Protein AF-A0A258X6W7-F1 (afdb_monomer_lite)

Sequence (99 aa):
MDLGSGTAFSIHCPAMLDLRAEVAEHFHGMLTAQDRGKPRLHVTVQNKVRRAESIALQQRLAAEFYPREFAFAGLALHHYRGGPWEDAGRWAFRGKRKA

pLDDT: mean 94.17, std 6.63, range [58.47, 98.12]

Structure (mmCIF, N/CA/C/O backbone):
data_AF-A0A258X6W7-F1
#
_entry.id   AF-A0A258X6W7-F1
#
loop_
_atom_site.group_PDB
_atom_site.id
_atom_site.type_symbol
_atom_site.label_atom_id
_atom_site.label_alt_id
_atom_site.label_comp_id
_atom_site.label_as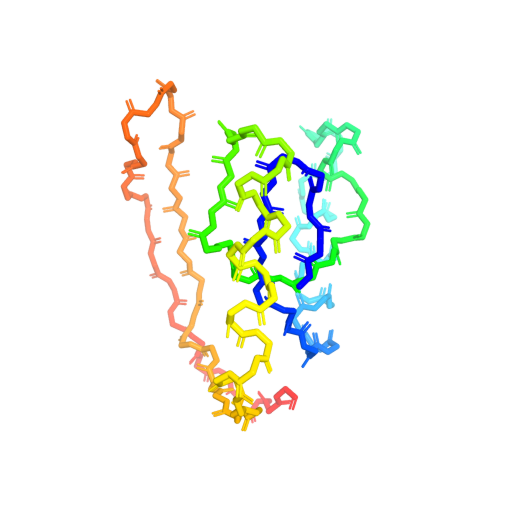ym_id
_atom_site.label_entity_id
_atom_site.label_seq_id
_atom_site.pdbx_PDB_ins_code
_atom_site.Cartn_x
_atom_site.Cartn_y
_atom_site.Cartn_z
_atom_site.occupancy
_atom_site.B_iso_or_equiv
_atom_site.auth_seq_id
_atom_site.auth_comp_id
_atom_site.auth_asym_id
_atom_site.auth_atom_id
_atom_site.pdbx_PDB_model_num
ATOM 1 N N . MET A 1 1 ? -2.128 -3.893 -12.302 1.00 93.75 1 MET A N 1
ATOM 2 C CA . MET A 1 1 ? -2.334 -2.434 -12.204 1.00 93.75 1 MET A CA 1
ATOM 3 C C . MET A 1 1 ? -1.051 -1.743 -12.599 1.00 93.75 1 MET A C 1
ATOM 5 O O . MET A 1 1 ? -0.017 -2.029 -12.014 1.00 93.75 1 MET A O 1
ATOM 9 N N . ASP A 1 2 ? -1.144 -0.853 -13.578 1.00 94.69 2 ASP A N 1
ATOM 10 C CA . ASP A 1 2 ? -0.012 -0.074 -14.066 1.00 94.69 2 ASP A CA 1
ATOM 11 C C . ASP A 1 2 ? 0.286 1.116 -13.138 1.00 94.69 2 ASP A C 1
ATOM 13 O O . ASP A 1 2 ? -0.629 1.880 -12.800 1.00 94.69 2 ASP A O 1
ATOM 17 N N . LEU A 1 3 ? 1.551 1.251 -12.727 1.00 95.56 3 LEU A N 1
ATOM 18 C CA . LEU A 1 3 ? 2.075 2.361 -11.922 1.00 95.56 3 LEU A CA 1
ATOM 19 C C . LEU A 1 3 ? 3.056 3.254 -12.714 1.00 95.56 3 LEU A C 1
ATOM 21 O O . LEU A 1 3 ? 3.759 4.072 -12.128 1.00 95.56 3 LEU A O 1
ATOM 25 N N . GLY A 1 4 ? 3.160 3.080 -14.035 1.00 95.31 4 GLY A N 1
ATOM 26 C CA . GLY A 1 4 ? 4.155 3.731 -14.888 1.00 95.31 4 GLY A CA 1
ATOM 27 C C . GLY A 1 4 ? 5.497 2.999 -14.826 1.00 95.31 4 GLY A C 1
ATOM 28 O O . GLY A 1 4 ? 5.774 2.116 -15.642 1.00 95.31 4 GLY A O 1
ATOM 29 N N . SER A 1 5 ? 6.323 3.319 -13.829 1.00 96.38 5 SER A N 1
ATOM 30 C CA . SER A 1 5 ? 7.623 2.672 -13.564 1.00 96.38 5 SER A CA 1
ATOM 31 C C . SER A 1 5 ? 7.518 1.471 -12.610 1.00 96.38 5 SER A C 1
ATOM 33 O O . SER A 1 5 ? 8.485 1.088 -11.951 1.00 96.38 5 SER A O 1
ATOM 35 N N . GLY A 1 6 ? 6.335 0.858 -12.531 1.00 97.69 6 GLY A N 1
ATOM 36 C CA . GLY A 1 6 ? 6.044 -0.267 -11.650 1.00 97.69 6 GLY A CA 1
ATOM 37 C C . GLY A 1 6 ? 4.740 -0.978 -11.998 1.00 97.69 6 GLY A C 1
ATOM 38 O O . GLY A 1 6 ? 4.001 -0.547 -12.885 1.00 97.69 6 GLY A O 1
ATOM 39 N N . THR A 1 7 ? 4.453 -2.058 -11.276 1.00 98.06 7 THR A N 1
ATOM 40 C CA . THR A 1 7 ? 3.216 -2.837 -11.399 1.00 98.06 7 THR A CA 1
ATOM 41 C C . THR A 1 7 ? 2.751 -3.352 -10.040 1.00 98.06 7 THR A C 1
ATOM 43 O O . THR A 1 7 ? 3.544 -3.548 -9.113 1.00 98.06 7 THR A O 1
ATOM 46 N N . ALA A 1 8 ? 1.445 -3.552 -9.916 1.00 98.12 8 ALA A N 1
ATOM 47 C CA . ALA A 1 8 ? 0.788 -3.921 -8.670 1.00 98.12 8 ALA A CA 1
ATOM 48 C C . ALA A 1 8 ? -0.469 -4.769 -8.893 1.00 98.12 8 ALA A C 1
ATOM 50 O O . ALA A 1 8 ? -1.072 -4.732 -9.970 1.00 98.12 8 ALA A O 1
ATOM 51 N N . PHE A 1 9 ? -0.930 -5.454 -7.849 1.00 97.38 9 PHE A N 1
ATOM 52 C CA . PHE A 1 9 ? -2.283 -6.013 -7.798 1.00 97.38 9 PHE A CA 1
ATOM 53 C C . PHE A 1 9 ? -3.245 -4.992 -7.202 1.00 97.38 9 PHE A C 1
ATOM 55 O O . PHE A 1 9 ? -2.962 -4.428 -6.150 1.00 97.38 9 PHE A O 1
ATOM 62 N N . SER A 1 10 ? -4.372 -4.733 -7.863 1.00 96.88 10 SER A N 1
ATOM 63 C CA . SER A 1 10 ? -5.408 -3.839 -7.336 1.00 96.88 10 SER A CA 1
ATOM 64 C C . SER A 1 10 ? -6.246 -4.542 -6.274 1.00 96.88 10 SER A C 1
ATOM 66 O O . SER A 1 10 ? -6.605 -5.704 -6.449 1.00 96.88 10 SER A O 1
ATOM 68 N N . ILE A 1 11 ? -6.621 -3.815 -5.226 1.00 97.19 11 ILE A N 1
ATOM 69 C CA . ILE A 1 11 ? -7.552 -4.284 -4.200 1.00 97.19 11 ILE A CA 1
ATOM 70 C C . ILE A 1 11 ? -8.857 -3.499 -4.328 1.00 97.19 11 ILE A C 1
ATOM 72 O O . ILE A 1 11 ? -8.845 -2.270 -4.386 1.00 97.19 11 ILE A O 1
ATOM 76 N N . HIS A 1 12 ? -9.985 -4.206 -4.327 1.00 96.25 12 HIS A N 1
ATOM 77 C CA . HIS A 1 12 ? -11.307 -3.601 -4.207 1.00 96.25 12 HIS A CA 1
ATOM 78 C C . HIS A 1 12 ? -11.837 -3.823 -2.790 1.00 96.25 12 HIS A C 1
ATOM 80 O O . HIS A 1 12 ? -12.137 -4.948 -2.406 1.00 96.25 12 HIS A O 1
ATOM 86 N N . CYS A 1 13 ? -11.915 -2.752 -2.002 1.00 95.88 13 CYS A N 1
ATOM 87 C CA . CYS A 1 13 ? -12.465 -2.791 -0.651 1.00 95.88 13 CYS A CA 1
ATOM 88 C C . CYS A 1 13 ? -12.964 -1.388 -0.265 1.00 95.88 13 CYS A C 1
ATOM 90 O O . CYS A 1 13 ? -12.157 -0.556 0.164 1.00 95.88 13 CYS A O 1
ATOM 92 N N . PRO A 1 14 ? -14.266 -1.094 -0.448 1.00 95.19 14 PRO A N 1
ATOM 93 C CA . PRO A 1 14 ? -14.849 0.197 -0.082 1.00 95.19 14 PRO A CA 1
ATOM 94 C C . PRO A 1 14 ? -14.612 0.564 1.388 1.00 95.19 14 PRO A C 1
ATOM 96 O O . PRO A 1 14 ? -14.130 1.656 1.664 1.00 95.19 14 PRO A O 1
ATOM 99 N N . ALA A 1 15 ? -14.794 -0.381 2.316 1.00 93.69 15 ALA A N 1
ATOM 100 C CA . ALA A 1 15 ? -14.598 -0.131 3.745 1.00 93.69 15 ALA A CA 1
ATOM 101 C C . ALA A 1 15 ? -13.159 0.294 4.110 1.00 93.69 15 ALA A C 1
ATOM 103 O O . ALA A 1 15 ? -12.957 1.099 5.018 1.00 93.69 15 ALA A O 1
ATOM 104 N N . MET A 1 16 ? -12.140 -0.204 3.396 1.00 95.38 16 MET A N 1
ATOM 105 C CA . MET A 1 16 ? -10.756 0.252 3.592 1.00 95.38 16 MET A CA 1
ATOM 106 C C . MET A 1 16 ? -10.510 1.658 3.038 1.00 95.38 16 MET A C 1
ATOM 108 O O . MET A 1 16 ? -9.642 2.367 3.548 1.00 95.38 16 MET A O 1
ATOM 112 N N . LEU A 1 17 ? -11.249 2.074 2.004 1.00 96.38 17 LEU A N 1
ATOM 113 C CA . LEU A 1 17 ? -11.201 3.452 1.513 1.00 96.38 17 LEU A CA 1
ATOM 114 C C . LEU A 1 17 ? -11.839 4.415 2.517 1.00 96.38 17 LEU A C 1
ATOM 116 O O . LEU A 1 17 ? -11.286 5.495 2.716 1.00 96.38 17 LEU A O 1
ATOM 120 N N . ASP A 1 18 ? -12.926 4.008 3.174 1.00 95.12 18 ASP A N 1
ATOM 121 C CA . ASP A 1 18 ? -13.569 4.793 4.234 1.00 95.12 18 ASP A CA 1
ATOM 122 C C . ASP A 1 18 ? -12.632 4.951 5.437 1.00 95.12 18 ASP A C 1
ATOM 124 O O . ASP A 1 18 ? -12.348 6.070 5.855 1.00 95.12 18 ASP A O 1
ATOM 128 N N . LEU A 1 19 ? -12.028 3.851 5.908 1.00 94.56 19 LEU A N 1
ATOM 129 C CA . LEU A 1 19 ? -11.029 3.894 6.983 1.00 94.56 19 LEU A CA 1
ATOM 130 C C . LEU A 1 19 ? -9.841 4.800 6.629 1.00 94.56 19 LEU A C 1
ATOM 132 O O . LEU A 1 19 ? -9.353 5.565 7.457 1.00 94.56 19 LEU A O 1
ATOM 136 N N . ARG A 1 20 ? -9.361 4.745 5.383 1.00 95.75 20 ARG A N 1
ATOM 137 C CA . ARG A 1 20 ? -8.322 5.664 4.917 1.00 95.75 20 ARG A CA 1
ATOM 138 C C . ARG A 1 20 ? -8.815 7.117 4.911 1.00 95.75 20 ARG A C 1
ATOM 140 O O . ARG A 1 20 ? -8.036 8.003 5.247 1.00 95.75 20 ARG A O 1
ATOM 147 N N . ALA A 1 21 ? -10.052 7.394 4.516 1.00 95.75 21 ALA A N 1
ATOM 148 C CA . ALA A 1 21 ? -10.584 8.753 4.569 1.00 95.75 21 ALA A CA 1
ATOM 149 C C . ALA A 1 21 ? -10.610 9.284 6.014 1.00 95.75 21 ALA A C 1
ATOM 151 O O . ALA A 1 21 ? -10.136 10.391 6.249 1.00 95.75 21 ALA A O 1
ATOM 152 N N . GLU A 1 22 ? -11.041 8.465 6.979 1.00 95.69 22 GLU A N 1
ATOM 153 C CA . GLU A 1 22 ? -11.014 8.801 8.412 1.00 95.69 22 GLU A CA 1
ATOM 154 C C . GLU A 1 22 ? -9.592 9.116 8.904 1.00 95.69 22 GLU A C 1
ATOM 156 O O . GLU A 1 22 ? -9.362 10.136 9.555 1.00 95.69 22 GLU A O 1
ATOM 161 N N . VAL A 1 23 ? -8.609 8.280 8.547 1.00 95.00 23 VAL A N 1
ATOM 162 C CA . VAL A 1 23 ? -7.198 8.532 8.887 1.00 95.00 23 VAL A CA 1
ATOM 163 C C . VAL A 1 23 ? -6.708 9.831 8.246 1.00 95.00 23 VAL A C 1
ATOM 165 O O . VAL A 1 23 ? -6.054 10.628 8.909 1.00 95.00 23 VAL A O 1
ATOM 168 N N . ALA A 1 24 ? -7.016 10.070 6.971 1.00 95.81 24 ALA A N 1
ATOM 169 C CA . ALA A 1 24 ? -6.575 11.274 6.275 1.00 95.81 24 ALA A CA 1
ATOM 170 C C . ALA A 1 24 ? -7.151 12.554 6.902 1.00 95.81 24 ALA A C 1
ATOM 172 O O . ALA A 1 24 ? -6.428 13.542 7.025 1.00 95.81 24 ALA A O 1
ATOM 173 N N . GLU A 1 25 ? -8.411 12.515 7.339 1.00 95.62 25 GLU A N 1
ATOM 174 C CA . GLU A 1 25 ? -9.053 13.625 8.044 1.00 95.62 25 GLU A CA 1
ATOM 175 C C . GLU A 1 25 ? -8.390 13.899 9.399 1.00 95.62 25 GLU A C 1
ATOM 177 O O . GLU A 1 25 ? -8.140 15.048 9.748 1.00 95.62 25 GLU A O 1
ATOM 182 N N . HIS A 1 26 ? -7.997 12.857 10.136 1.00 96.06 26 HIS A N 1
ATOM 183 C CA . HIS A 1 26 ? -7.277 13.037 11.400 1.00 96.06 26 HIS A CA 1
ATOM 184 C C . HIS A 1 26 ? -5.922 13.748 11.228 1.00 96.06 26 HIS A C 1
ATOM 186 O O . HIS A 1 26 ? -5.477 14.469 12.117 1.00 96.06 26 HIS A O 1
ATOM 192 N N . PHE A 1 27 ? -5.277 13.574 10.072 1.00 95.38 27 PHE A N 1
ATOM 193 C CA . PHE A 1 27 ? -4.025 14.247 9.713 1.00 95.38 27 PHE A CA 1
ATOM 194 C C . PHE A 1 27 ? -4.242 15.500 8.850 1.00 95.38 27 PHE A C 1
ATOM 196 O O . PHE A 1 27 ? -3.310 15.960 8.177 1.00 95.38 27 PHE A O 1
ATOM 203 N N . HIS A 1 28 ? -5.452 16.069 8.841 1.00 92.94 28 HIS A N 1
ATOM 204 C CA . HIS A 1 28 ? -5.750 17.273 8.073 1.00 92.94 28 HIS A CA 1
ATOM 205 C C . HIS A 1 28 ? -4.715 18.381 8.338 1.00 92.94 28 HIS A C 1
ATOM 207 O O . HIS A 1 28 ? -4.269 18.606 9.460 1.00 92.94 28 HIS A O 1
ATOM 213 N N . GLY A 1 29 ? -4.284 19.064 7.276 1.00 94.50 29 GLY A N 1
ATOM 214 C CA . GLY A 1 29 ? -3.243 20.096 7.345 1.00 94.50 29 GLY A CA 1
ATOM 215 C C . GLY A 1 29 ? -1.802 19.567 7.382 1.00 94.50 29 GLY A C 1
ATOM 216 O O . GLY A 1 29 ? -0.904 20.281 6.945 1.00 94.50 29 GLY A O 1
ATOM 217 N N . MET A 1 30 ? -1.570 18.313 7.788 1.00 96.00 30 MET A N 1
ATOM 218 C CA . MET A 1 30 ? -0.235 17.687 7.799 1.00 96.00 30 MET A CA 1
ATOM 219 C C . MET A 1 30 ? 0.083 16.913 6.510 1.00 96.00 30 MET A C 1
ATOM 221 O O . MET A 1 30 ? 1.241 16.607 6.233 1.00 96.00 30 MET A O 1
ATOM 225 N N . LEU A 1 31 ? -0.939 16.588 5.716 1.00 95.44 31 LEU A N 1
ATOM 226 C CA . LEU A 1 31 ? -0.805 15.780 4.503 1.00 95.44 31 LEU A CA 1
ATOM 227 C C . LEU A 1 31 ? -0.256 16.569 3.309 1.00 95.44 31 LEU A C 1
ATOM 229 O O . LEU A 1 31 ? -0.730 17.675 3.009 1.00 95.44 31 LEU A O 1
ATOM 233 N N . THR A 1 32 ? 0.653 15.940 2.555 1.00 94.19 32 THR A N 1
ATOM 234 C CA . THR A 1 32 ? 1.099 16.434 1.244 1.00 94.19 32 THR A CA 1
ATOM 235 C C . THR A 1 32 ? -0.014 16.310 0.197 1.00 94.19 32 THR A C 1
ATOM 237 O O . THR A 1 32 ? -1.012 15.617 0.402 1.00 94.19 32 THR A O 1
ATOM 240 N N . ALA A 1 33 ? 0.150 16.943 -0.970 1.00 91.25 33 ALA A N 1
ATOM 241 C CA . ALA A 1 33 ? -0.810 16.806 -2.072 1.00 91.25 33 ALA A CA 1
ATOM 242 C C . ALA A 1 33 ? -1.013 15.340 -2.503 1.00 91.25 33 ALA A C 1
ATOM 244 O O . ALA A 1 33 ? -2.134 14.937 -2.813 1.00 91.25 33 ALA A O 1
ATOM 245 N N . GLN A 1 34 ? 0.053 14.533 -2.466 1.00 88.44 34 GLN A N 1
ATOM 246 C CA . GLN A 1 34 ? -0.008 13.109 -2.784 1.00 88.44 34 GLN A CA 1
ATOM 247 C C . GLN A 1 34 ? -0.830 12.328 -1.747 1.00 88.44 34 GLN A C 1
ATOM 249 O O . GLN A 1 34 ? -1.587 11.429 -2.114 1.00 88.44 34 GLN A O 1
ATOM 254 N N . ASP A 1 35 ? -0.732 12.694 -0.469 1.00 92.44 35 ASP A N 1
ATOM 255 C CA . ASP A 1 35 ? -1.425 11.994 0.615 1.00 92.44 35 ASP A CA 1
ATOM 256 C C . ASP A 1 35 ? -2.902 12.393 0.735 1.00 92.44 35 ASP A C 1
ATOM 258 O O . ASP A 1 35 ? -3.714 11.612 1.220 1.00 92.44 35 ASP A O 1
ATOM 262 N N . ARG A 1 36 ? -3.299 13.577 0.259 1.00 90.44 36 ARG A N 1
ATOM 263 C CA . ARG A 1 36 ? -4.703 14.028 0.321 1.00 90.44 36 ARG A CA 1
ATOM 264 C C . ARG A 1 36 ? -5.625 13.280 -0.639 1.00 90.44 36 ARG A C 1
ATOM 266 O O . ARG A 1 36 ? -6.819 13.161 -0.380 1.00 90.44 36 ARG A O 1
ATOM 273 N N . GLY A 1 37 ? -5.090 12.782 -1.752 1.00 90.00 37 GLY A N 1
ATOM 274 C CA . GLY A 1 37 ? -5.881 12.092 -2.767 1.00 90.00 37 GLY A CA 1
ATOM 275 C C . GLY A 1 37 ? -6.551 10.814 -2.246 1.00 90.00 37 GLY A C 1
ATOM 276 O O . GLY A 1 37 ? -6.051 10.139 -1.338 1.00 90.00 37 GLY A O 1
ATOM 277 N N . LYS A 1 38 ? -7.677 10.441 -2.869 1.00 93.44 38 LYS A N 1
ATOM 278 C CA . LYS A 1 38 ? -8.263 9.105 -2.704 1.00 93.44 38 LYS A CA 1
ATOM 279 C C . LYS A 1 38 ? -7.330 8.083 -3.367 1.00 93.44 38 LYS A C 1
ATOM 281 O O . LYS A 1 38 ? -7.123 8.165 -4.580 1.00 93.44 38 LYS A O 1
ATOM 286 N N . PRO A 1 39 ? -6.754 7.128 -2.620 1.00 94.19 39 PRO A N 1
ATOM 287 C CA . PRO A 1 39 ? -5.799 6.204 -3.196 1.00 94.19 39 PRO A CA 1
ATOM 288 C C . PRO A 1 39 ? -6.511 5.154 -4.040 1.00 94.19 39 PRO A C 1
ATOM 290 O O . PRO A 1 39 ? -7.658 4.777 -3.800 1.00 94.19 39 PRO A O 1
ATOM 293 N N . ARG A 1 40 ? -5.768 4.610 -4.997 1.00 95.19 40 ARG A N 1
ATOM 294 C CA . ARG A 1 40 ? -6.097 3.336 -5.632 1.00 95.19 40 ARG A CA 1
ATOM 295 C C . ARG A 1 40 ? -5.469 2.248 -4.769 1.00 95.19 40 ARG A C 1
ATOM 297 O O . ARG A 1 40 ? -4.247 2.151 -4.758 1.00 95.19 40 ARG A O 1
ATOM 304 N N . LEU A 1 41 ? -6.257 1.482 -4.015 1.00 96.62 41 LEU A N 1
ATOM 305 C CA . LEU A 1 41 ? -5.710 0.431 -3.149 1.00 96.62 41 LEU A CA 1
ATOM 306 C C . LEU A 1 41 ? -5.008 -0.637 -3.992 1.00 96.62 41 LEU A C 1
ATOM 308 O O . LEU A 1 41 ? -5.566 -1.137 -4.971 1.00 96.62 41 LEU A O 1
ATOM 312 N N . HIS A 1 42 ? -3.775 -0.973 -3.623 1.00 97.12 42 HIS A N 1
ATOM 313 C CA . HIS A 1 42 ? -2.981 -1.956 -4.344 1.00 97.12 42 HIS A CA 1
ATOM 314 C C . HIS A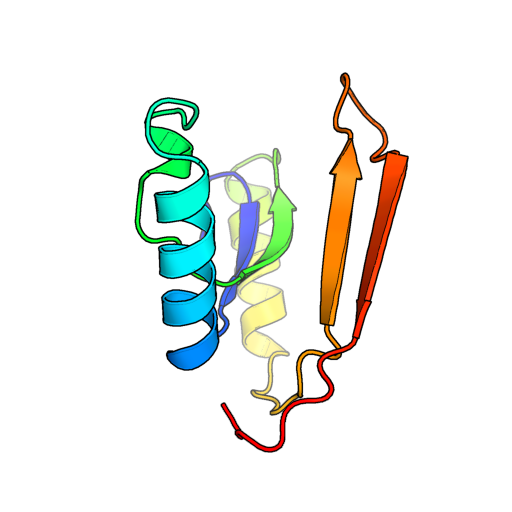 1 42 ? -1.873 -2.556 -3.476 1.00 97.12 42 HIS A C 1
ATOM 316 O O . HIS A 1 42 ? -1.444 -1.956 -2.493 1.00 97.12 42 HIS A O 1
ATOM 322 N N . VAL A 1 43 ? -1.386 -3.726 -3.888 1.00 96.56 43 VAL A N 1
ATOM 323 C CA . VAL A 1 43 ? -0.133 -4.317 -3.410 1.00 96.56 43 VAL A CA 1
ATOM 324 C C . VAL A 1 43 ? 0.910 -4.140 -4.498 1.00 96.56 43 VAL A C 1
ATOM 326 O O . V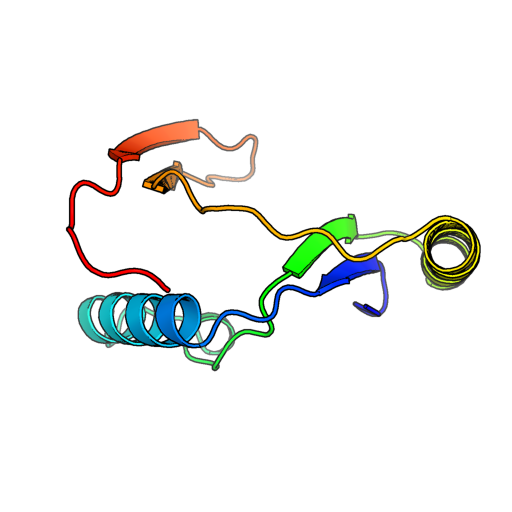AL A 1 43 ? 0.803 -4.737 -5.572 1.00 96.56 43 VAL A O 1
ATOM 329 N N . THR A 1 44 ? 1.903 -3.297 -4.240 1.00 97.31 44 THR A N 1
ATOM 330 C CA . THR A 1 44 ? 3.032 -3.099 -5.152 1.00 97.31 44 THR A CA 1
ATOM 331 C C . THR A 1 44 ? 3.826 -4.391 -5.276 1.00 97.31 44 THR A C 1
ATOM 333 O O . 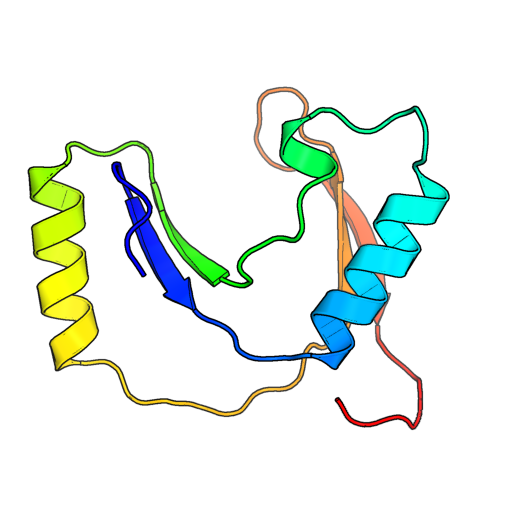THR A 1 44 ? 4.283 -4.930 -4.274 1.00 97.31 44 THR A O 1
ATOM 336 N N . VAL A 1 45 ? 4.015 -4.866 -6.507 1.00 97.44 45 VAL A N 1
ATOM 337 C CA . VAL A 1 45 ? 4.895 -6.008 -6.798 1.00 97.44 45 VAL A CA 1
ATOM 338 C C . VAL A 1 45 ? 6.276 -5.507 -7.210 1.00 97.44 45 VAL A C 1
ATOM 340 O O . VAL A 1 45 ? 7.294 -6.064 -6.815 1.00 97.44 45 VAL A O 1
ATOM 343 N N . GLN A 1 46 ? 6.316 -4.421 -7.982 1.00 97.75 46 GLN A N 1
ATOM 344 C CA . GLN A 1 46 ? 7.548 -3.807 -8.461 1.00 97.75 46 GLN A CA 1
ATOM 345 C C . GLN A 1 46 ? 7.348 -2.302 -8.635 1.00 97.75 46 GLN A C 1
ATOM 347 O O . GLN A 1 46 ? 6.278 -1.861 -9.053 1.00 97.75 46 GLN A O 1
ATOM 352 N N . ASN A 1 47 ? 8.377 -1.508 -8.348 1.00 96.19 47 ASN A N 1
ATOM 353 C CA . ASN A 1 47 ? 8.393 -0.068 -8.596 1.00 96.19 47 ASN A CA 1
ATOM 354 C C . ASN A 1 47 ? 9.824 0.410 -8.887 1.00 96.19 47 ASN A C 1
ATOM 356 O O . ASN A 1 47 ? 10.778 -0.296 -8.564 1.00 96.19 47 ASN A O 1
ATOM 360 N N . LYS A 1 48 ? 9.964 1.621 -9.442 1.00 95.19 48 LYS A N 1
ATOM 361 C CA . LYS A 1 48 ? 11.240 2.274 -9.786 1.00 95.19 48 LYS A CA 1
ATOM 362 C C . LYS A 1 48 ? 12.079 1.498 -10.811 1.00 95.19 48 LYS A C 1
ATOM 364 O O . LYS A 1 48 ? 13.304 1.524 -10.753 1.00 95.19 48 LYS A O 1
ATOM 369 N N . VAL A 1 49 ? 11.425 0.823 -11.753 1.00 97.81 49 VAL A N 1
ATOM 370 C CA . VAL A 1 49 ? 12.083 0.109 -12.860 1.00 97.81 49 VAL A CA 1
ATOM 371 C C . VAL A 1 49 ? 11.851 0.809 -14.194 1.00 97.81 49 VAL A C 1
ATOM 373 O O . VAL A 1 49 ? 11.010 1.709 -14.299 1.00 97.81 49 VAL A O 1
ATOM 376 N N . ARG A 1 50 ? 12.574 0.395 -15.243 1.00 98.12 50 ARG A N 1
ATOM 377 C CA . ARG A 1 50 ? 12.298 0.906 -16.589 1.00 98.12 50 ARG A CA 1
ATOM 378 C C . ARG A 1 50 ? 10.903 0.468 -17.018 1.00 98.12 50 ARG A C 1
ATOM 380 O O . ARG A 1 50 ? 10.444 -0.630 -16.709 1.00 98.12 50 ARG A O 1
ATOM 387 N N . ARG A 1 51 ? 10.243 1.314 -17.807 1.00 97.38 51 ARG A N 1
ATOM 388 C CA . ARG A 1 51 ? 8.873 1.081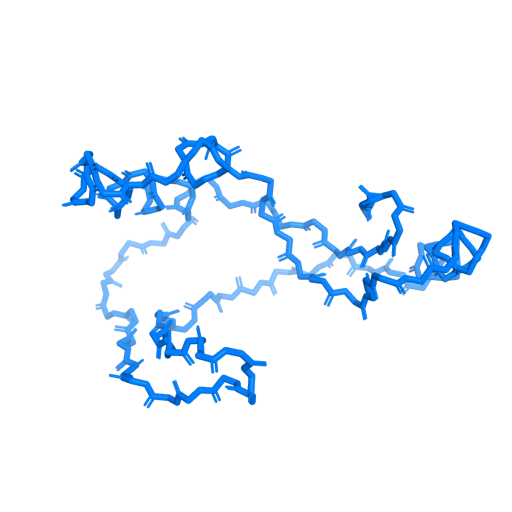 -18.278 1.00 97.38 51 ARG A CA 1
ATOM 389 C C . ARG A 1 51 ? 8.691 -0.262 -18.997 1.00 97.38 51 ARG A C 1
ATOM 391 O O . ARG A 1 51 ? 7.680 -0.926 -18.811 1.00 97.38 51 ARG A O 1
ATOM 398 N N . ALA A 1 52 ? 9.668 -0.676 -19.802 1.00 97.81 52 ALA A N 1
ATOM 399 C CA . ALA A 1 52 ? 9.607 -1.960 -20.500 1.00 97.81 52 ALA A CA 1
ATOM 400 C C . ALA A 1 52 ? 9.581 -3.153 -19.525 1.00 97.81 52 ALA A C 1
ATOM 402 O O . ALA A 1 52 ? 8.852 -4.117 -19.746 1.00 97.81 52 ALA A O 1
ATOM 403 N N . GLU A 1 53 ? 10.326 -3.064 -18.419 1.00 98.06 53 GLU A N 1
ATOM 404 C CA . GLU A 1 53 ? 10.394 -4.110 -17.394 1.00 98.06 53 GLU A CA 1
ATOM 405 C C . GLU A 1 53 ? 9.069 -4.217 -16.629 1.00 98.06 53 GLU A C 1
ATOM 407 O O . GLU A 1 53 ? 8.581 -5.328 -16.409 1.00 98.06 53 GLU A O 1
ATOM 412 N N . SER A 1 54 ? 8.442 -3.078 -16.298 1.00 98.00 54 SER A N 1
ATOM 413 C CA . SER A 1 54 ? 7.133 -3.078 -15.632 1.00 98.00 54 SER A CA 1
ATOM 414 C C . SER A 1 54 ? 6.029 -3.658 -16.521 1.00 98.00 54 SER A C 1
ATOM 416 O O . SER A 1 54 ? 5.231 -4.461 -16.036 1.00 98.00 54 SER A O 1
ATOM 418 N N . ILE A 1 55 ? 6.011 -3.329 -17.820 1.00 97.81 55 ILE A N 1
ATOM 419 C CA . ILE A 1 55 ? 5.058 -3.901 -18.789 1.00 97.81 55 ILE A CA 1
ATOM 420 C C . ILE A 1 55 ? 5.246 -5.417 -18.903 1.00 97.81 55 ILE A C 1
ATOM 422 O O . ILE A 1 55 ? 4.269 -6.161 -18.799 1.00 97.81 55 ILE A O 1
ATOM 426 N N . ALA A 1 56 ? 6.487 -5.880 -19.076 1.00 97.88 56 ALA A N 1
ATOM 427 C CA . ALA A 1 56 ? 6.782 -7.302 -19.227 1.00 97.88 56 ALA A CA 1
ATOM 428 C C . ALA A 1 56 ? 6.357 -8.107 -17.987 1.00 97.88 56 ALA A C 1
ATOM 430 O O . ALA A 1 56 ? 5.735 -9.162 -18.111 1.00 97.88 56 ALA A O 1
ATOM 431 N N . LEU A 1 57 ? 6.644 -7.608 -16.777 1.00 97.88 57 LEU A N 1
ATOM 432 C CA . LEU A 1 57 ? 6.185 -8.256 -15.546 1.00 97.88 57 LEU A CA 1
ATOM 433 C C . LEU A 1 57 ? 4.658 -8.218 -15.425 1.00 97.88 57 LEU A C 1
ATOM 435 O O . LEU A 1 57 ? 4.056 -9.223 -15.060 1.00 97.88 57 LEU A O 1
ATOM 439 N N . GLN A 1 58 ? 4.018 -7.094 -15.756 1.00 97.75 58 GLN A N 1
ATOM 440 C CA . GLN A 1 58 ? 2.564 -6.979 -15.686 1.00 97.75 58 GLN A CA 1
ATOM 441 C C . GLN A 1 58 ? 1.856 -7.992 -16.595 1.00 97.75 58 GLN A C 1
ATOM 443 O O . GLN A 1 58 ? 0.869 -8.583 -16.165 1.00 97.75 58 GLN A O 1
ATOM 448 N N . GLN A 1 59 ? 2.354 -8.211 -17.816 1.00 97.19 59 GLN A N 1
ATOM 449 C CA . GLN A 1 59 ? 1.792 -9.198 -18.745 1.00 97.19 59 GLN A CA 1
ATOM 450 C C . GLN A 1 59 ? 1.908 -10.626 -18.203 1.00 97.19 59 GLN A C 1
ATOM 452 O O . GLN A 1 59 ? 0.925 -11.363 -18.226 1.00 97.19 59 GLN A O 1
ATOM 457 N N . ARG A 1 60 ? 3.072 -10.994 -17.652 1.00 97.50 60 ARG A N 1
ATOM 458 C CA . ARG A 1 60 ? 3.272 -12.315 -17.033 1.00 97.50 60 ARG A CA 1
ATOM 459 C C . ARG A 1 60 ? 2.346 -12.529 -15.840 1.00 97.50 60 ARG A C 1
ATOM 461 O O . ARG A 1 60 ? 1.620 -13.513 -15.798 1.0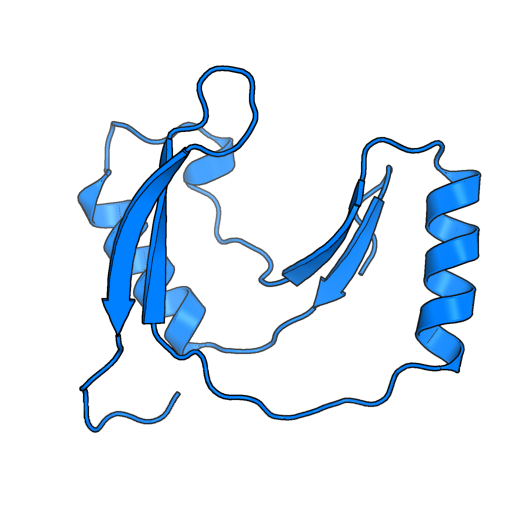0 97.50 60 ARG A O 1
ATOM 468 N N . LEU A 1 61 ? 2.304 -11.567 -14.915 1.00 96.81 61 LEU A N 1
ATOM 469 C CA . LEU A 1 61 ? 1.431 -11.658 -13.743 1.00 96.81 61 LEU A CA 1
ATOM 470 C C . LEU A 1 61 ? -0.046 -11.730 -14.134 1.00 96.81 61 LEU A C 1
ATOM 472 O O . LEU A 1 61 ? -0.796 -12.440 -13.483 1.00 96.81 61 LEU A O 1
ATOM 476 N N . ALA A 1 62 ? -0.474 -11.022 -15.183 1.00 95.44 62 ALA A N 1
ATOM 477 C CA . ALA A 1 62 ? -1.861 -11.068 -15.638 1.00 95.44 62 ALA A CA 1
ATOM 478 C C . ALA A 1 62 ? -2.276 -12.458 -16.148 1.00 95.44 62 ALA A C 1
ATOM 480 O O . ALA A 1 62 ? -3.423 -12.841 -15.947 1.00 95.44 62 ALA A O 1
ATOM 481 N N . ALA A 1 63 ? -1.360 -13.211 -16.767 1.00 95.75 63 ALA A N 1
ATOM 482 C CA . ALA A 1 63 ? -1.628 -14.570 -17.241 1.00 95.75 63 ALA A CA 1
ATOM 483 C C . ALA A 1 63 ? -1.762 -15.591 -16.096 1.00 95.75 63 ALA A C 1
ATOM 485 O O . ALA A 1 63 ? -2.476 -16.580 -16.228 1.00 95.75 63 ALA A O 1
ATOM 486 N N . GLU A 1 64 ? -1.086 -15.345 -14.975 1.00 94.69 64 GLU A N 1
ATOM 487 C CA . GLU A 1 64 ? -1.031 -16.253 -13.823 1.00 94.69 64 GLU A CA 1
ATOM 488 C C . GLU A 1 64 ? -1.958 -15.827 -12.673 1.00 94.69 64 GLU A C 1
ATOM 490 O O . GLU A 1 64 ? -2.100 -16.549 -11.686 1.00 94.69 64 GLU A O 1
ATOM 495 N N . PHE A 1 65 ? -2.566 -14.640 -12.755 1.00 95.50 65 PHE A N 1
ATOM 496 C CA . PHE A 1 65 ? -3.355 -14.085 -11.664 1.00 95.50 65 PHE A CA 1
ATOM 497 C C . PHE A 1 65 ? -4.751 -14.694 -11.598 1.00 95.50 65 PHE A C 1
ATOM 499 O O . PHE A 1 65 ? -5.477 -14.779 -12.584 1.00 95.50 65 PHE A O 1
ATOM 506 N N . TYR A 1 66 ? -5.165 -15.003 -10.376 1.00 94.06 66 TYR A N 1
ATOM 507 C CA . TYR A 1 66 ? -6.516 -15.418 -10.049 1.00 94.06 66 TYR A CA 1
ATOM 508 C C . TYR A 1 66 ? -7.004 -14.583 -8.863 1.00 94.06 66 TYR A C 1
ATOM 510 O O . TYR A 1 66 ? -6.298 -14.484 -7.851 1.00 94.06 66 TYR A O 1
ATOM 518 N N . PRO A 1 67 ? -8.191 -13.956 -8.973 1.00 94.06 67 PRO A N 1
ATOM 519 C CA . PRO A 1 67 ? -8.774 -13.191 -7.883 1.00 94.06 67 PRO A CA 1
ATOM 520 C C . PRO A 1 67 ? -8.928 -14.049 -6.630 1.00 94.06 67 PRO A C 1
ATOM 522 O O . PRO A 1 67 ? -9.362 -15.199 -6.692 1.00 94.06 67 PRO A O 1
ATOM 525 N N . ARG A 1 68 ? -8.577 -13.473 -5.483 1.00 94.44 68 ARG A N 1
ATOM 526 C CA . ARG A 1 68 ? -8.711 -14.117 -4.180 1.00 94.44 68 ARG A CA 1
ATOM 527 C C . ARG A 1 68 ? -9.327 -13.143 -3.198 1.00 94.44 68 ARG A C 1
ATOM 529 O O . ARG A 1 68 ? -8.924 -11.981 -3.134 1.00 94.44 68 ARG A O 1
ATOM 536 N N . GLU A 1 69 ? -10.252 -13.652 -2.405 1.00 95.19 69 GLU A N 1
ATOM 537 C CA . GLU A 1 69 ? -10.719 -12.955 -1.218 1.00 95.19 69 GLU A CA 1
ATOM 538 C C . GLU A 1 69 ? -9.704 -13.117 -0.089 1.00 95.19 69 GLU A C 1
ATOM 540 O O . GLU A 1 69 ? -9.045 -14.152 0.050 1.00 95.19 69 GLU A O 1
ATOM 545 N N . PHE A 1 70 ? -9.568 -12.074 0.720 1.00 94.19 70 PHE A N 1
ATOM 546 C CA . PHE A 1 70 ? -8.773 -12.099 1.937 1.00 94.19 70 PHE A CA 1
ATOM 547 C C . PHE A 1 70 ? -9.318 -11.069 2.924 1.00 94.19 70 PHE A C 1
ATOM 549 O O . PHE A 1 70 ? -10.038 -10.142 2.551 1.00 94.19 70 PHE A O 1
ATOM 556 N N . ALA A 1 71 ? -8.947 -11.224 4.191 1.00 92.69 71 ALA A N 1
ATOM 557 C CA . ALA A 1 71 ? -9.250 -10.255 5.232 1.00 92.69 71 ALA A CA 1
ATOM 558 C C . ALA A 1 71 ? -7.985 -9.481 5.612 1.00 92.69 71 ALA A C 1
ATOM 560 O O . ALA A 1 71 ? -6.911 -10.063 5.777 1.00 92.69 71 ALA A O 1
ATOM 561 N N . PHE A 1 72 ? -8.116 -8.169 5.801 1.00 94.25 72 PHE A N 1
ATOM 562 C CA . PHE A 1 72 ? -7.074 -7.384 6.452 1.00 94.25 72 PHE A CA 1
ATOM 563 C C . PHE A 1 72 ? -7.043 -7.736 7.941 1.00 94.25 72 PHE A C 1
ATOM 565 O O . PHE A 1 72 ? -8.068 -7.673 8.615 1.00 94.25 72 PHE A O 1
ATOM 572 N N . ALA A 1 73 ? -5.872 -8.093 8.468 1.00 94.94 73 ALA A N 1
ATOM 573 C CA . ALA A 1 73 ? -5.726 -8.441 9.883 1.00 94.94 73 ALA A CA 1
ATOM 574 C C . ALA A 1 73 ? -5.686 -7.208 10.807 1.00 94.94 73 ALA A C 1
ATOM 576 O O . ALA A 1 73 ? -5.954 -7.315 12.003 1.00 94.94 73 ALA A O 1
ATOM 577 N N . GLY A 1 74 ? -5.333 -6.039 10.270 1.00 95.62 74 GLY A N 1
ATOM 578 C CA . GLY A 1 74 ? -5.126 -4.820 11.041 1.00 95.62 74 GLY A CA 1
ATOM 579 C C . GLY A 1 74 ? -4.357 -3.753 10.269 1.00 95.62 74 GLY A C 1
ATOM 580 O O . GLY A 1 74 ? -4.132 -3.885 9.064 1.00 95.62 74 GLY A O 1
ATOM 581 N N . LEU A 1 75 ? -3.922 -2.722 10.992 1.00 96.50 75 LEU A N 1
ATOM 582 C CA . LEU A 1 75 ? -3.035 -1.666 10.503 1.00 96.50 75 LEU A CA 1
ATOM 583 C C . LEU A 1 75 ? -1.653 -1.783 11.148 1.00 96.50 75 LEU A C 1
ATOM 585 O O . LEU A 1 75 ? -1.530 -2.192 12.302 1.00 96.50 75 LEU A O 1
ATOM 589 N N . ALA A 1 76 ? -0.624 -1.377 10.410 1.00 97.31 76 ALA A N 1
ATOM 590 C CA . ALA A 1 76 ? 0.734 -1.229 10.914 1.00 97.31 76 ALA A CA 1
ATOM 591 C C . ALA A 1 76 ? 1.255 0.173 10.584 1.00 97.31 76 ALA A C 1
ATOM 593 O O . ALA A 1 76 ? 1.017 0.680 9.486 1.00 97.31 76 ALA A O 1
ATOM 594 N N . LEU A 1 77 ? 1.966 0.781 11.529 1.00 97.31 77 LEU A N 1
ATOM 595 C CA . LEU A 1 77 ? 2.627 2.069 11.377 1.00 97.31 77 LEU A CA 1
ATOM 596 C C . LEU A 1 77 ? 4.129 1.841 11.246 1.00 97.31 77 LEU A C 1
ATOM 598 O O . LEU A 1 77 ? 4.701 1.024 11.962 1.00 97.31 77 LEU A O 1
ATOM 602 N N . HIS A 1 78 ? 4.759 2.594 10.350 1.00 97.56 78 HIS A N 1
ATOM 603 C CA . HIS A 1 78 ? 6.200 2.546 10.158 1.00 97.56 78 HIS A CA 1
ATOM 604 C C . HIS A 1 78 ? 6.773 3.954 10.032 1.00 97.56 78 HIS A C 1
ATOM 606 O O . HIS A 1 78 ? 6.155 4.830 9.422 1.00 97.56 78 HIS A O 1
ATOM 612 N N . HIS A 1 79 ? 7.986 4.155 10.538 1.00 96.94 79 HIS A N 1
ATOM 613 C CA . HIS A 1 79 ? 8.773 5.342 10.237 1.00 96.94 79 HIS A CA 1
ATOM 614 C C . HIS A 1 79 ? 9.593 5.113 8.964 1.00 96.94 79 HIS A C 1
ATOM 616 O O . HIS A 1 79 ? 10.324 4.129 8.839 1.00 96.94 79 HIS A O 1
ATOM 622 N N . TYR A 1 80 ? 9.494 6.044 8.012 1.00 93.94 80 TYR A N 1
ATOM 623 C CA . TYR A 1 80 ? 10.328 6.056 6.811 1.00 93.94 80 TYR A CA 1
ATOM 624 C C . TYR A 1 80 ? 11.253 7.274 6.829 1.00 93.94 80 TYR A C 1
ATOM 626 O O . TYR A 1 80 ? 10.865 8.373 6.444 1.00 93.94 80 TYR A O 1
ATOM 634 N N . ARG A 1 81 ? 12.486 7.072 7.304 1.00 94.19 81 ARG A N 1
ATOM 635 C CA . ARG A 1 81 ? 13.528 8.107 7.453 1.00 94.19 81 ARG A CA 1
ATOM 636 C C . ARG A 1 81 ? 14.657 7.912 6.434 1.00 94.19 81 ARG A C 1
ATOM 638 O O . ARG A 1 81 ? 15.820 7.807 6.795 1.00 94.19 81 ARG A O 1
ATOM 645 N N . GLY A 1 82 ? 14.296 7.771 5.159 1.00 91.62 82 GLY A N 1
ATOM 646 C CA . GLY A 1 82 ? 15.237 7.424 4.081 1.00 91.62 82 GLY A CA 1
ATOM 647 C C . GLY A 1 82 ? 15.379 5.918 3.815 1.00 91.62 82 GLY A C 1
ATOM 648 O O . GLY A 1 82 ? 15.948 5.533 2.798 1.00 91.62 82 GLY A O 1
ATOM 649 N N . GLY A 1 83 ? 14.766 5.074 4.653 1.00 87.75 83 GLY A N 1
ATOM 650 C CA . GLY A 1 83 ? 14.730 3.615 4.505 1.00 87.75 83 GLY A CA 1
ATOM 651 C C . GLY A 1 83 ? 15.802 2.889 5.332 1.00 87.75 83 GLY A C 1
ATOM 652 O O . GLY A 1 83 ? 16.827 3.496 5.633 1.00 87.75 83 GLY A O 1
ATOM 653 N N . PRO A 1 84 ? 15.607 1.598 5.683 1.00 94.38 84 PRO A N 1
ATOM 654 C CA . PRO A 1 84 ? 14.394 0.771 5.533 1.00 94.38 84 PRO A CA 1
ATOM 655 C C . PRO A 1 84 ? 13.214 1.266 6.397 1.00 94.38 84 PRO A C 1
ATOM 657 O O . PRO A 1 84 ? 13.320 2.276 7.088 1.00 94.38 84 PRO A O 1
ATOM 660 N N . TRP A 1 85 ? 12.053 0.609 6.300 1.00 96.56 85 TRP A N 1
ATOM 661 C CA . TRP A 1 85 ? 10.912 0.896 7.181 1.00 96.56 85 TRP A CA 1
ATOM 662 C C . TRP A 1 85 ? 11.187 0.383 8.592 1.00 96.56 85 TRP A C 1
ATOM 664 O O . TRP A 1 85 ? 11.484 -0.795 8.776 1.00 96.56 85 TRP A O 1
ATOM 674 N N . GLU A 1 86 ? 11.059 1.267 9.574 1.00 97.88 86 GLU A N 1
ATOM 675 C CA . GLU A 1 86 ? 11.176 0.950 10.997 1.00 97.88 86 GLU A CA 1
ATOM 676 C C . GLU A 1 86 ? 9.771 0.738 11.579 1.00 97.88 86 GLU A C 1
ATOM 678 O O . GLU A 1 86 ? 8.902 1.587 11.376 1.00 97.88 86 GLU A O 1
ATOM 683 N N . ASP A 1 87 ? 9.521 -0.392 12.252 1.00 97.50 87 ASP A N 1
ATOM 684 C CA . ASP A 1 87 ? 8.215 -0.694 12.864 1.00 97.50 87 ASP A CA 1
ATOM 685 C C . ASP A 1 87 ? 7.931 0.280 14.017 1.00 97.50 87 ASP A C 1
ATOM 687 O O . ASP A 1 87 ? 8.785 0.511 14.871 1.00 97.50 87 ASP A O 1
ATOM 691 N N . ALA A 1 88 ? 6.729 0.849 14.031 1.00 97.62 88 ALA A N 1
ATOM 692 C CA . ALA A 1 88 ? 6.282 1.811 15.034 1.00 97.62 88 ALA A CA 1
ATOM 693 C C . ALA A 1 88 ? 4.998 1.366 15.751 1.00 97.62 88 ALA A C 1
ATOM 695 O O . ALA A 1 88 ? 4.534 2.046 16.666 1.00 97.62 88 ALA A O 1
ATOM 696 N N . GLY A 1 89 ? 4.399 0.243 15.345 1.00 98.12 89 GLY A N 1
ATOM 697 C CA . GLY A 1 89 ? 3.207 -0.290 15.992 1.00 98.12 89 GLY A CA 1
ATOM 698 C C . GLY A 1 89 ? 2.281 -1.046 15.051 1.00 98.12 89 GLY A C 1
ATOM 699 O O . GLY A 1 89 ? 2.240 -0.817 13.842 1.00 98.12 89 GLY A O 1
ATOM 700 N N . ARG A 1 90 ? 1.492 -1.954 15.633 1.00 97.94 90 ARG A N 1
ATOM 701 C CA . ARG A 1 90 ? 0.514 -2.781 14.921 1.00 97.94 90 ARG A CA 1
ATOM 702 C C . ARG A 1 90 ? -0.770 -2.896 15.729 1.00 97.94 90 ARG A C 1
ATOM 704 O O . ARG A 1 90 ? -0.733 -3.192 16.921 1.00 97.94 90 ARG A O 1
ATOM 711 N N . TRP A 1 91 ? -1.908 -2.735 15.063 1.00 97.00 91 TRP A N 1
ATOM 712 C CA . TRP A 1 91 ? -3.234 -2.787 15.674 1.00 97.00 91 TRP A CA 1
ATOM 713 C C . TRP A 1 91 ? -4.117 -3.749 14.892 1.00 97.00 91 TRP A C 1
ATOM 715 O O . TRP A 1 91 ? -4.475 -3.486 13.745 1.00 97.00 91 TRP A O 1
ATOM 725 N N . ALA A 1 92 ? -4.466 -4.873 15.518 1.00 96.25 92 ALA A N 1
ATOM 726 C CA . ALA A 1 92 ? -5.376 -5.847 14.930 1.00 96.25 92 ALA A CA 1
ATOM 727 C C . ALA A 1 92 ? -6.804 -5.290 14.864 1.00 96.25 92 ALA A C 1
ATOM 729 O O . ALA A 1 92 ? -7.282 -4.673 15.822 1.00 96.25 92 ALA A O 1
ATOM 730 N N . PHE A 1 93 ? -7.519 -5.570 13.776 1.00 93.94 93 PHE A N 1
ATOM 731 C CA . PHE A 1 93 ? -8.952 -5.304 13.728 1.00 93.94 93 PHE A CA 1
ATOM 732 C C . PHE A 1 93 ? -9.687 -6.300 14.630 1.00 93.94 93 PHE A C 1
ATOM 734 O O . PHE A 1 93 ? -9.576 -7.512 14.471 1.00 93.94 93 PHE A O 1
ATOM 741 N N . ARG A 1 94 ? -10.441 -5.776 15.602 1.00 89.88 94 ARG A N 1
ATOM 742 C CA . ARG A 1 94 ? -11.250 -6.564 16.557 1.00 89.88 94 ARG A CA 1
ATOM 743 C C . ARG A 1 94 ? -12.746 -6.250 16.472 1.00 89.88 94 ARG A C 1
ATOM 745 O O . ARG A 1 94 ? -13.532 -6.719 17.290 1.00 89.88 94 ARG A O 1
ATOM 752 N N . GLY A 1 95 ? -13.131 -5.413 15.511 1.00 81.31 95 GLY A N 1
ATOM 753 C CA . GLY A 1 95 ? -14.518 -5.030 15.279 1.00 81.31 95 GLY A CA 1
ATOM 754 C C . GLY A 1 95 ? -15.330 -6.168 14.664 1.00 81.31 95 GLY A C 1
ATOM 755 O O . GLY A 1 95 ? -14.794 -7.042 13.990 1.00 81.31 95 GLY A O 1
ATOM 756 N N . LYS A 1 96 ? -16.649 -6.139 14.872 1.00 71.06 96 LYS A N 1
ATOM 757 C CA . LYS A 1 96 ? -17.587 -7.128 14.307 1.00 71.06 96 LYS A CA 1
ATOM 758 C C . LYS A 1 96 ? -18.033 -6.801 12.873 1.00 71.06 96 LYS A C 1
ATOM 760 O O . LYS A 1 96 ? -18.727 -7.603 12.255 1.00 71.06 96 LYS A O 1
ATOM 765 N N . ARG A 1 97 ? -17.676 -5.620 12.355 1.00 69.12 97 ARG A N 1
ATOM 766 C CA . ARG A 1 97 ? -18.058 -5.151 11.016 1.00 69.12 97 ARG A CA 1
ATOM 767 C C . ARG A 1 97 ? -17.206 -5.860 9.963 1.00 69.12 97 ARG A C 1
ATOM 769 O O . ARG A 1 97 ? -15.984 -5.748 9.997 1.00 69.12 97 ARG A O 1
ATOM 776 N N . LYS A 1 98 ? -17.857 -6.578 9.046 1.00 60.72 98 LYS A N 1
ATOM 777 C CA . LYS A 1 98 ? -17.214 -7.114 7.840 1.00 60.72 98 LYS A CA 1
ATOM 778 C C . LYS A 1 98 ? -17.086 -5.996 6.798 1.00 60.72 98 LYS A C 1
ATOM 780 O O . LYS A 1 98 ? -17.927 -5.098 6.776 1.00 60.72 98 LYS A O 1
ATOM 785 N N . ALA A 1 99 ? -15.996 -6.035 6.036 1.00 58.47 99 ALA A N 1
ATOM 786 C CA . ALA A 1 99 ? -15.723 -5.118 4.931 1.00 58.47 99 ALA A CA 1
ATOM 787 C C . ALA A 1 99 ? -16.576 -5.437 3.699 1.00 58.47 99 ALA A C 1
ATOM 789 O O . ALA A 1 99 ? -16.988 -6.613 3.577 1.00 58.47 99 ALA A O 1
#

Radius of gyration: 15.82 Å; chains: 1; bounding box: 33×36×37 Å

Secondary structure (DSSP, 8-state):
-B-SS-EEEE---HHHHHHHHHHHHHTTTT--HHHHSPP--EEEEE-SS-HHHHHHHHHHHHHH---------EEEEEEESSSSEEEEEEEE---S---

Foldseek 3Di:
DDPQQFDWAFDDDVVVLVVLQVVLVVCPPVDDPVSNDRDRHTGTPDGPHHRVVRVVVNVVCVVVDDDDDDDDQWDWDWDCPVDDTHTDDTDGDPDPDDD